Protein AF-C6TGL8-F1 (afdb_monomer)

Nearest PDB structures (foldseek):
  6xyw-assembly1_Bn  TM=9.637E-01  e=1.518E-07  Arabidopsis thaliana
  3jcn-assembly1_p  TM=9.278E-01  e=9.130E-05  Escherichia coli
  5mmm-assembly1_o  TM=9.441E-01  e=2.377E-04  Spinacia oleracea
  6vyp-assembly2_k  TM=5.831E-01  e=5.492E+00  Homo sapiens

Sequence (85 aa):
MSDSDCGSARVQIAQLTTKIKHLSAVLHKKDVHSRKGLLAMVQRRKRLLKYLRGTDWDSYCFVISKLGLRDNPDHIYRARSGTAT

Secondary structure (DSSP, 8-state):
--TT-TT-HHHHHHHHHHHHHHHHHH--TT-HHHHHHHHHHHHHHHHHHHHHHHH-HHHHHHHHHHHTPPP---GGGTTS-----

Organism: Glycine max (NCBI:txid3847)

Structure (mmCIF, N/CA/C/O backbone):
data_AF-C6TGL8-F1
#
_entry.id   AF-C6TGL8-F1
#
loop_
_atom_site.group_PDB
_atom_site.id
_atom_site.type_symbol
_atom_site.label_atom_id
_atom_site.label_alt_id
_atom_site.label_comp_id
_atom_site.label_asym_id
_atom_site.label_entity_id
_atom_site.label_seq_id
_atom_site.pdbx_PDB_ins_code
_atom_site.Cartn_x
_atom_site.Cartn_y
_atom_site.Cartn_z
_atom_site.occupancy
_atom_site.B_iso_or_equiv
_atom_site.auth_seq_id
_atom_site.auth_comp_id
_atom_site.auth_asym_id
_atom_site.auth_atom_id
_atom_site.pdbx_PDB_model_num
ATOM 1 N N . MET A 1 1 ? -22.598 3.443 6.694 1.00 44.47 1 MET A N 1
ATOM 2 C CA . MET A 1 1 ? -21.706 3.318 5.522 1.00 44.47 1 MET A CA 1
ATOM 3 C C . MET A 1 1 ? -22.235 4.307 4.507 1.00 44.47 1 MET A C 1
ATOM 5 O O . MET A 1 1 ? -23.361 4.125 4.075 1.00 44.47 1 MET A O 1
ATOM 9 N N . SER A 1 2 ? -21.512 5.392 4.247 1.00 49.62 2 SER A N 1
ATOM 10 C CA . SER A 1 2 ? -21.917 6.393 3.256 1.00 49.62 2 SER A CA 1
ATOM 11 C C . SER A 1 2 ? -21.231 6.044 1.935 1.00 49.62 2 SER A C 1
ATOM 13 O O . SER A 1 2 ? -20.015 5.875 1.921 1.00 49.62 2 SER A O 1
ATOM 15 N N . ASP A 1 3 ? -21.986 5.921 0.844 1.00 55.09 3 ASP A N 1
ATOM 16 C CA . ASP A 1 3 ? -21.506 5.488 -0.484 1.00 55.09 3 ASP A CA 1
ATOM 17 C C . ASP A 1 3 ? -20.376 6.355 -1.084 1.00 55.09 3 ASP A C 1
ATOM 19 O O . ASP A 1 3 ? -19.675 5.927 -1.996 1.00 55.09 3 ASP A O 1
ATOM 23 N N . SER A 1 4 ? -20.134 7.548 -0.532 1.00 56.06 4 SER A N 1
ATOM 24 C CA . SER A 1 4 ? -19.140 8.516 -1.023 1.00 56.06 4 SER A CA 1
ATOM 25 C C . SER A 1 4 ? -17.828 8.544 -0.232 1.00 56.06 4 SER A C 1
ATOM 27 O O . SER A 1 4 ? -17.076 9.517 -0.317 1.00 56.06 4 SER A O 1
ATOM 29 N N . ASP A 1 5 ? -17.534 7.518 0.568 1.00 59.62 5 ASP A N 1
ATOM 30 C CA . ASP A 1 5 ? -16.382 7.516 1.477 1.00 59.62 5 ASP A CA 1
ATOM 31 C C . ASP A 1 5 ? -15.047 7.205 0.753 1.00 59.62 5 ASP A C 1
ATOM 33 O O . ASP A 1 5 ? -14.316 6.265 1.071 1.00 59.62 5 ASP A O 1
ATOM 37 N N . CYS A 1 6 ? -14.716 8.020 -0.254 1.00 56.31 6 CY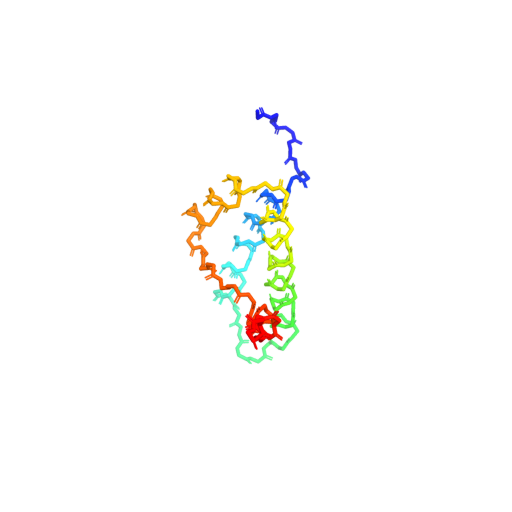S A N 1
ATOM 38 C CA . CYS A 1 6 ? -13.505 7.937 -1.079 1.00 56.31 6 CYS A CA 1
ATOM 39 C C . CYS A 1 6 ? -12.215 8.291 -0.314 1.00 56.31 6 CYS A C 1
ATOM 41 O O . CYS A 1 6 ? -11.114 8.078 -0.825 1.00 56.31 6 CYS A O 1
ATOM 43 N N . GLY A 1 7 ? -12.339 8.851 0.895 1.00 64.06 7 GLY A N 1
ATOM 44 C CA . GLY A 1 7 ? -11.221 9.347 1.700 1.00 64.06 7 GLY A CA 1
ATOM 45 C C . GLY A 1 7 ? -10.823 8.456 2.874 1.00 64.06 7 GLY A C 1
ATOM 46 O O . GLY A 1 7 ? -9.721 8.623 3.402 1.00 64.06 7 GLY A O 1
ATOM 47 N N . SER A 1 8 ? -11.668 7.506 3.289 1.00 81.94 8 SER A N 1
ATOM 48 C CA . SER A 1 8 ? -11.422 6.741 4.514 1.00 81.94 8 SER A CA 1
ATOM 49 C C . SER A 1 8 ? -10.132 5.912 4.449 1.00 81.94 8 SER A C 1
ATOM 51 O O . SER A 1 8 ? -9.757 5.347 3.414 1.00 81.94 8 SER A O 1
ATOM 53 N N . ALA A 1 9 ? -9.441 5.799 5.588 1.00 84.56 9 ALA A N 1
ATOM 54 C CA . ALA A 1 9 ? -8.180 5.060 5.681 1.00 84.56 9 ALA A CA 1
ATOM 55 C C . ALA A 1 9 ? -8.323 3.599 5.208 1.00 84.56 9 ALA A C 1
ATOM 57 O O . ALA A 1 9 ? -7.413 3.061 4.578 1.00 84.56 9 ALA A O 1
ATOM 58 N N . ARG A 1 10 ? -9.491 2.978 5.432 1.00 85.62 10 ARG A N 1
ATOM 59 C CA . ARG A 1 10 ? -9.817 1.619 4.970 1.00 85.62 10 ARG A CA 1
ATOM 60 C C . ARG A 1 10 ? -9.811 1.504 3.446 1.00 85.62 10 ARG A C 1
ATOM 62 O O . ARG A 1 10 ? -9.168 0.604 2.904 1.00 85.62 10 ARG A O 1
ATOM 69 N N . VAL A 1 11 ? -10.486 2.428 2.758 1.00 88.62 11 VAL A N 1
ATOM 70 C CA . VAL A 1 11 ? -10.576 2.440 1.290 1.00 88.62 11 VAL A CA 1
ATOM 71 C C . VAL A 1 11 ? -9.198 2.673 0.675 1.00 88.62 11 VAL A C 1
ATOM 73 O O . VAL A 1 11 ? -8.794 1.934 -0.225 1.00 88.62 11 VAL A O 1
ATOM 76 N N . GLN A 1 12 ? -8.418 3.610 1.223 1.00 90.56 12 GLN A N 1
ATOM 77 C CA . GLN A 1 12 ? -7.043 3.846 0.772 1.00 90.56 12 GLN A CA 1
ATOM 78 C C . GLN A 1 12 ? -6.156 2.597 0.925 1.00 90.56 12 GLN A C 1
ATOM 80 O O . GLN A 1 12 ? -5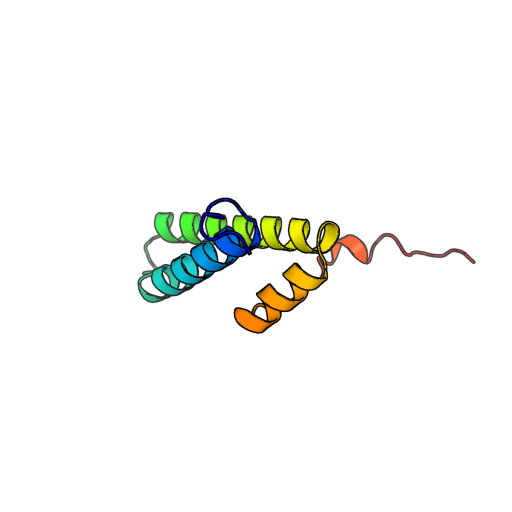.372 2.279 0.028 1.00 90.56 12 GLN A O 1
ATOM 85 N N . ILE A 1 13 ? -6.281 1.854 2.033 1.00 91.44 13 ILE A N 1
ATOM 86 C CA . ILE A 1 13 ? -5.536 0.602 2.248 1.00 91.44 13 ILE A CA 1
ATOM 87 C C . ILE A 1 13 ? -5.942 -0.470 1.231 1.00 91.44 13 ILE A C 1
ATOM 89 O O . ILE A 1 13 ? -5.064 -1.161 0.699 1.00 91.44 13 ILE A O 1
ATOM 93 N N . ALA A 1 14 ? -7.236 -0.605 0.937 1.00 90.81 14 ALA A N 1
ATOM 94 C CA . ALA A 1 14 ? -7.730 -1.550 -0.060 1.00 90.81 14 ALA A CA 1
ATOM 95 C C . ALA A 1 14 ? -7.179 -1.223 -1.459 1.00 90.81 14 ALA A C 1
ATOM 97 O O . ALA A 1 14 ? -6.563 -2.080 -2.095 1.00 90.81 14 ALA A O 1
ATOM 98 N N . GLN A 1 15 ? -7.284 0.037 -1.890 1.00 92.12 15 GLN A N 1
ATOM 99 C CA . GLN A 1 15 ? -6.757 0.502 -3.178 1.00 92.12 15 GLN A CA 1
ATOM 100 C C . GLN A 1 15 ? -5.240 0.303 -3.296 1.00 92.12 15 GLN A C 1
ATOM 102 O O . GLN A 1 15 ?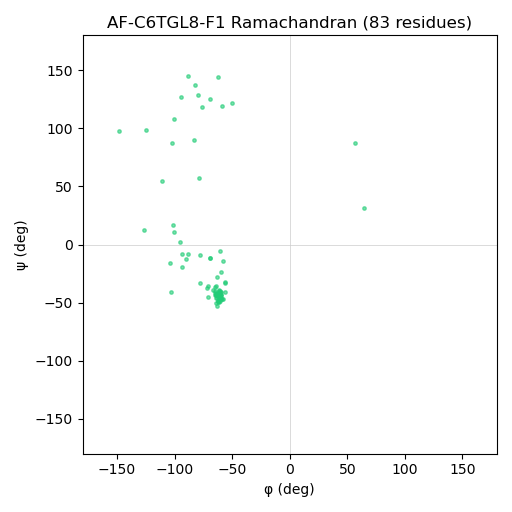 -4.756 -0.203 -4.310 1.00 92.12 15 GLN A O 1
ATOM 107 N N . LEU A 1 16 ? -4.476 0.669 -2.258 1.00 93.06 16 LEU A N 1
ATOM 108 C CA . LEU A 1 16 ? -3.029 0.442 -2.221 1.00 93.06 16 LEU A CA 1
ATOM 109 C C . LEU A 1 16 ? -2.700 -1.045 -2.321 1.00 93.06 16 LEU A C 1
ATOM 111 O O . LEU A 1 16 ? -1.770 -1.417 -3.026 1.00 93.06 16 LEU A O 1
ATOM 115 N N . THR A 1 17 ? -3.464 -1.903 -1.647 1.00 93.38 17 THR A N 1
ATOM 116 C CA . THR A 1 17 ? -3.237 -3.351 -1.678 1.00 93.38 17 THR A CA 1
ATOM 117 C C . THR A 1 17 ? -3.453 -3.926 -3.073 1.00 93.38 17 THR A C 1
ATOM 119 O O . THR A 1 17 ? -2.612 -4.698 -3.534 1.00 93.38 17 THR A O 1
ATOM 122 N N . THR A 1 18 ? -4.506 -3.509 -3.777 1.00 92.50 18 THR A N 1
ATOM 123 C CA . THR A 1 18 ? -4.742 -3.916 -5.170 1.00 92.50 18 THR A CA 1
ATOM 124 C C . THR A 1 18 ? -3.622 -3.430 -6.092 1.00 92.50 18 THR A C 1
ATOM 126 O O . THR A 1 18 ? -3.074 -4.223 -6.857 1.00 92.50 18 THR A O 1
ATOM 129 N N . LYS A 1 19 ? -3.201 -2.162 -5.967 1.00 92.56 19 LYS A N 1
ATOM 130 C CA . LYS A 1 19 ? -2.090 -1.598 -6.756 1.00 92.56 19 LYS A CA 1
ATOM 131 C C . LYS A 1 19 ? -0.765 -2.319 -6.502 1.00 92.56 19 LYS A C 1
ATOM 133 O O . LYS A 1 19 ? -0.062 -2.636 -7.453 1.00 92.56 19 LYS A O 1
ATOM 138 N N . ILE A 1 20 ? -0.440 -2.614 -5.240 1.00 93.38 20 ILE A N 1
ATOM 139 C CA . ILE A 1 20 ? 0.771 -3.356 -4.854 1.00 93.38 20 ILE A CA 1
ATOM 140 C C . ILE A 1 20 ? 0.755 -4.761 -5.460 1.00 93.38 20 ILE A C 1
ATOM 142 O O . ILE A 1 20 ? 1.762 -5.176 -6.023 1.00 93.38 20 ILE A O 1
ATOM 146 N N . LYS A 1 21 ? -0.373 -5.483 -5.377 1.00 93.00 21 LYS A N 1
ATOM 147 C CA . LYS A 1 21 ? -0.505 -6.824 -5.972 1.00 93.00 21 LYS A CA 1
ATOM 148 C C . LYS A 1 21 ? -0.297 -6.788 -7.487 1.00 93.00 21 LYS A C 1
ATOM 150 O O . LYS A 1 21 ? 0.465 -7.594 -8.007 1.00 93.00 21 LYS A O 1
ATOM 155 N N . HIS A 1 22 ? -0.922 -5.830 -8.169 1.00 92.38 22 HIS A N 1
ATOM 156 C CA . HIS A 1 22 ? -0.782 -5.672 -9.614 1.00 92.38 22 HIS A CA 1
ATOM 157 C C .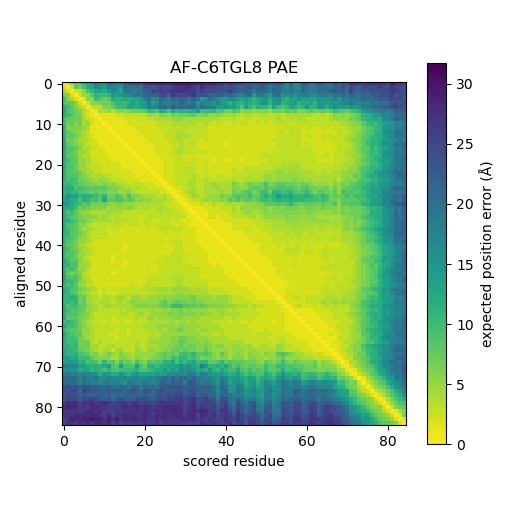 HIS A 1 22 ? 0.657 -5.317 -10.018 1.00 92.38 22 HIS A C 1
ATOM 159 O O . HIS A 1 22 ? 1.256 -6.007 -10.838 1.00 92.38 22 HIS A O 1
ATOM 165 N N . LEU A 1 23 ? 1.253 -4.303 -9.382 1.00 90.12 23 LEU A N 1
ATOM 166 C CA . LEU A 1 23 ? 2.625 -3.882 -9.674 1.00 90.12 23 LEU A CA 1
ATOM 167 C C . LEU A 1 23 ? 3.653 -4.958 -9.348 1.00 90.12 23 LEU A C 1
ATOM 169 O O . LEU A 1 23 ? 4.623 -5.101 -10.078 1.00 90.12 23 LEU A O 1
ATOM 173 N N . SER A 1 24 ? 3.439 -5.738 -8.288 1.00 89.88 24 SER A N 1
ATOM 174 C CA . SER A 1 24 ? 4.331 -6.843 -7.943 1.00 89.88 24 SER A CA 1
ATOM 175 C C . SER A 1 24 ? 4.365 -7.938 -9.013 1.00 89.88 24 SER A C 1
ATOM 177 O O . SER A 1 24 ? 5.380 -8.620 -9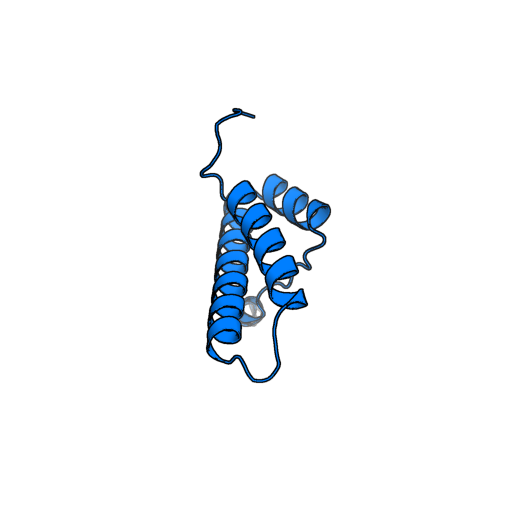.107 1.00 89.88 24 SER A O 1
ATOM 179 N N . ALA A 1 25 ? 3.293 -8.123 -9.791 1.00 90.50 25 ALA A N 1
ATOM 180 C CA . ALA A 1 25 ? 3.228 -9.141 -10.841 1.00 90.50 25 ALA A CA 1
ATOM 181 C C . ALA A 1 25 ? 3.975 -8.723 -12.119 1.00 90.50 25 ALA A C 1
ATOM 183 O O . ALA A 1 25 ? 4.568 -9.563 -12.787 1.00 90.50 25 ALA A O 1
ATOM 184 N N . VAL A 1 26 ? 3.977 -7.425 -12.437 1.00 90.12 26 VAL A N 1
ATOM 185 C CA . VAL A 1 26 ? 4.622 -6.868 -13.644 1.00 90.12 26 VAL A CA 1
ATOM 186 C C . VAL A 1 26 ? 6.037 -6.336 -13.383 1.00 90.12 26 VAL A C 1
ATOM 188 O O . VAL A 1 26 ? 6.675 -5.772 -14.269 1.00 90.12 26 VAL A O 1
ATOM 191 N N . LEU A 1 27 ? 6.546 -6.473 -12.155 1.00 90.62 27 LEU A N 1
ATOM 192 C CA . LEU A 1 27 ? 7.821 -5.886 -11.762 1.00 90.62 27 LEU A CA 1
ATOM 193 C C . LEU A 1 27 ? 9.012 -6.685 -12.311 1.00 90.62 27 LEU A C 1
ATOM 195 O O . LEU A 1 27 ? 9.270 -7.817 -11.905 1.00 90.62 27 LEU A O 1
ATOM 199 N N . HIS A 1 28 ? 9.825 -6.045 -13.149 1.00 89.31 28 HIS A N 1
ATOM 200 C CA . HIS A 1 28 ? 11.057 -6.636 -13.672 1.00 89.31 28 HIS A CA 1
ATOM 201 C C . HIS A 1 28 ? 12.274 -6.385 -12.766 1.00 89.31 28 HIS A C 1
ATOM 203 O O . HIS A 1 28 ? 12.462 -5.302 -12.207 1.00 89.31 28 HIS A O 1
ATOM 209 N N . LYS A 1 29 ? 13.197 -7.359 -12.688 1.00 85.44 29 LYS A N 1
ATOM 210 C CA . LYS A 1 29 ? 14.398 -7.310 -11.820 1.00 85.44 29 LYS A CA 1
ATOM 211 C C . LYS A 1 29 ? 15.338 -6.127 -12.100 1.00 85.44 29 LYS A C 1
ATOM 213 O O . LYS A 1 29 ? 16.051 -5.688 -11.203 1.00 85.44 29 LYS A O 1
ATOM 218 N N . LYS A 1 30 ? 15.323 -5.546 -13.302 1.00 89.31 30 LYS A N 1
ATOM 219 C CA . LYS A 1 30 ? 16.140 -4.362 -13.635 1.00 89.31 30 LYS A CA 1
ATOM 220 C C . LYS A 1 30 ? 15.443 -3.022 -13.367 1.00 89.31 30 LYS A C 1
ATOM 222 O O . LYS A 1 30 ? 16.122 -2.007 -13.293 1.00 89.31 30 LYS A O 1
ATOM 227 N N . ASP A 1 31 ? 14.134 -3.015 -13.113 1.00 91.69 31 ASP A N 1
ATOM 228 C CA . ASP A 1 31 ? 13.386 -1.776 -12.880 1.00 91.69 31 ASP A CA 1
ATOM 229 C C . ASP A 1 31 ? 13.489 -1.286 -11.422 1.00 91.69 31 ASP A C 1
ATOM 231 O O . ASP A 1 31 ? 12.712 -1.656 -10.536 1.00 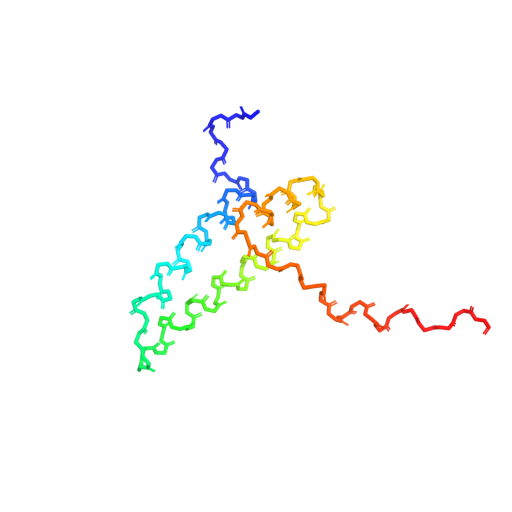91.69 31 ASP A O 1
ATOM 235 N N . VAL A 1 32 ? 14.512 -0.467 -11.163 1.00 90.94 32 VAL A N 1
ATOM 236 C CA . VAL A 1 32 ? 14.792 0.111 -9.839 1.00 90.94 32 VAL A CA 1
ATOM 237 C C . VAL A 1 32 ? 13.764 1.182 -9.456 1.00 90.94 32 VAL A C 1
ATOM 239 O O . VAL A 1 32 ? 13.388 1.278 -8.285 1.00 90.94 32 VAL A O 1
ATOM 242 N N . HIS A 1 33 ? 13.279 1.968 -10.418 1.00 90.12 33 HIS A N 1
ATOM 243 C CA . HIS A 1 33 ? 12.369 3.083 -10.153 1.00 90.12 33 HIS A CA 1
ATOM 244 C C . HIS A 1 33 ? 10.986 2.574 -9.741 1.00 90.12 33 HIS A C 1
ATOM 246 O O . HIS A 1 33 ? 10.455 3.004 -8.711 1.00 90.12 33 HIS A O 1
ATOM 252 N N . SER A 1 34 ? 10.454 1.574 -10.450 1.00 89.75 34 SER A N 1
ATOM 253 C CA . SER A 1 34 ? 9.189 0.933 -10.079 1.00 89.75 34 SER A CA 1
ATOM 254 C C . SER A 1 34 ? 9.291 0.196 -8.746 1.00 89.75 34 SER A C 1
ATOM 256 O O . SER A 1 34 ? 8.367 0.269 -7.936 1.00 89.75 34 SER A O 1
ATOM 258 N N . ARG A 1 35 ? 10.438 -0.435 -8.442 1.00 92.12 35 ARG A N 1
ATOM 259 C CA . ARG A 1 35 ? 10.699 -1.012 -7.108 1.00 92.12 35 ARG A CA 1
ATOM 260 C C . ARG A 1 35 ? 10.629 0.030 -6.001 1.00 92.12 35 ARG A C 1
ATOM 262 O O . ARG A 1 35 ? 9.985 -0.209 -4.983 1.00 92.12 35 ARG A O 1
ATOM 269 N N . LYS A 1 36 ? 11.265 1.189 -6.190 1.00 93.38 36 LYS A N 1
ATOM 270 C CA . LYS A 1 36 ? 11.227 2.287 -5.214 1.00 93.38 36 LYS A CA 1
ATOM 271 C C . LYS A 1 36 ? 9.795 2.782 -4.995 1.00 93.38 36 LYS A C 1
ATOM 273 O O . LYS A 1 36 ? 9.384 2.960 -3.848 1.00 93.38 36 LYS A O 1
ATOM 278 N N . GLY A 1 37 ? 9.022 2.938 -6.071 1.00 93.88 37 GLY A N 1
ATOM 279 C CA . GLY A 1 37 ? 7.599 3.278 -5.999 1.00 93.88 37 GLY A CA 1
ATOM 280 C C . GLY A 1 37 ? 6.785 2.232 -5.231 1.00 93.88 37 GLY A C 1
ATOM 281 O O . GLY A 1 37 ? 6.027 2.578 -4.323 1.00 93.88 37 GLY A O 1
ATOM 282 N N . LEU A 1 38 ? 6.992 0.947 -5.533 1.00 93.69 38 LEU A N 1
ATOM 283 C CA . LEU A 1 38 ? 6.345 -0.174 -4.847 1.00 93.69 38 LEU A CA 1
ATOM 284 C C . LEU A 1 38 ? 6.637 -0.166 -3.341 1.00 93.69 38 LEU A C 1
ATOM 286 O O . LEU A 1 38 ? 5.712 -0.261 -2.534 1.00 93.69 38 LEU A O 1
ATOM 290 N N . LEU A 1 39 ? 7.902 0.015 -2.954 1.00 93.00 39 LEU A N 1
ATOM 291 C CA . LEU A 1 39 ? 8.305 0.115 -1.550 1.00 93.00 39 LEU A CA 1
ATOM 292 C C . LEU A 1 39 ? 7.644 1.310 -0.852 1.00 93.00 39 LEU A C 1
ATOM 294 O O . LEU A 1 39 ? 7.134 1.166 0.261 1.00 93.00 39 LEU A O 1
ATOM 298 N N . ALA A 1 40 ? 7.571 2.469 -1.513 1.00 94.00 40 ALA A N 1
ATOM 299 C CA . ALA A 1 40 ? 6.882 3.640 -0.975 1.00 94.00 40 ALA A CA 1
ATOM 300 C C . ALA A 1 40 ? 5.380 3.379 -0.747 1.00 94.00 40 ALA A C 1
ATOM 302 O O . ALA A 1 40 ? 4.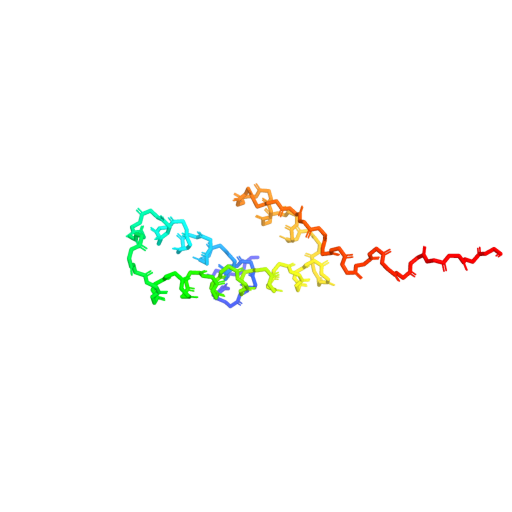833 3.771 0.288 1.00 94.00 40 ALA A O 1
ATOM 303 N N . MET A 1 41 ? 4.715 2.661 -1.660 1.00 94.38 41 MET A N 1
ATOM 304 C CA . MET A 1 41 ? 3.314 2.250 -1.496 1.00 94.38 41 MET A CA 1
ATOM 305 C C . MET A 1 41 ? 3.121 1.290 -0.319 1.00 94.38 41 MET A C 1
ATOM 307 O O . MET A 1 41 ? 2.197 1.476 0.478 1.00 94.38 41 MET A O 1
ATOM 311 N N . VAL A 1 42 ? 4.007 0.302 -0.162 1.00 92.81 42 VAL A N 1
ATOM 312 C CA . VAL A 1 42 ? 3.985 -0.624 0.983 1.00 92.81 42 VAL A CA 1
ATOM 313 C C . VAL A 1 42 ? 4.165 0.141 2.298 1.00 92.81 42 VAL A C 1
ATOM 315 O O . VAL A 1 42 ? 3.400 -0.073 3.242 1.00 92.81 42 VAL A O 1
ATOM 318 N N . GLN A 1 43 ? 5.109 1.086 2.351 1.00 92.25 43 GLN A N 1
ATOM 319 C CA . GLN A 1 43 ? 5.348 1.917 3.532 1.00 92.25 43 GLN A CA 1
ATOM 320 C C . GLN A 1 43 ? 4.133 2.795 3.868 1.00 92.25 43 GLN A C 1
ATOM 322 O O . GLN A 1 43 ? 3.751 2.903 5.036 1.00 92.25 43 GLN A O 1
ATOM 327 N N . ARG A 1 44 ? 3.489 3.397 2.858 1.00 93.06 44 ARG A N 1
ATOM 328 C CA . ARG A 1 44 ? 2.267 4.196 3.038 1.00 93.06 44 ARG A CA 1
ATOM 329 C C . ARG A 1 44 ? 1.123 3.351 3.596 1.00 93.06 44 ARG A C 1
ATOM 331 O O . ARG A 1 44 ? 0.479 3.772 4.554 1.00 93.06 44 ARG A O 1
ATOM 338 N N . ARG A 1 45 ? 0.922 2.137 3.071 1.00 93.62 45 ARG A N 1
ATOM 339 C CA . ARG A 1 45 ? -0.072 1.187 3.595 1.00 93.62 45 ARG A CA 1
ATOM 340 C C . ARG A 1 45 ? 0.202 0.828 5.058 1.00 93.62 45 ARG A C 1
ATOM 342 O O . ARG A 1 45 ? -0.726 0.823 5.859 1.00 93.62 45 ARG A O 1
ATOM 349 N N . LYS A 1 46 ? 1.467 0.582 5.422 1.00 90.62 46 LYS A N 1
ATOM 350 C CA . LYS A 1 46 ? 1.868 0.296 6.811 1.00 90.62 46 LYS A CA 1
ATOM 351 C C . LYS A 1 46 ? 1.522 1.454 7.756 1.00 90.62 46 LYS A C 1
ATOM 353 O O . LYS A 1 46 ? 0.989 1.220 8.836 1.00 90.62 46 LYS A O 1
ATOM 358 N N . ARG A 1 47 ? 1.773 2.702 7.343 1.00 90.88 47 ARG A N 1
ATOM 359 C CA . ARG A 1 47 ? 1.419 3.899 8.131 1.00 90.88 47 ARG A CA 1
ATOM 360 C C . ARG A 1 47 ? -0.092 4.028 8.344 1.00 90.88 47 ARG A C 1
ATOM 362 O O . ARG A 1 47 ? -0.512 4.300 9.462 1.00 90.88 47 ARG A O 1
ATOM 369 N N . LEU A 1 48 ? -0.895 3.785 7.306 1.00 90.81 48 LEU A N 1
ATOM 370 C CA . LEU A 1 48 ? -2.360 3.821 7.406 1.00 90.81 48 LEU A CA 1
ATOM 371 C C . LEU A 1 48 ? -2.911 2.721 8.324 1.00 90.81 48 LEU A C 1
ATOM 373 O O . LEU A 1 48 ? -3.804 2.987 9.120 1.00 90.81 48 LEU A O 1
ATOM 377 N N . LEU A 1 49 ? -2.352 1.509 8.262 1.00 89.94 49 LEU A N 1
ATOM 378 C CA . LEU A 1 49 ? -2.714 0.429 9.186 1.00 89.94 49 LEU A CA 1
ATOM 379 C C . LEU A 1 49 ? -2.365 0.776 10.634 1.00 89.94 49 LEU A C 1
ATOM 381 O O . LEU A 1 49 ? -3.176 0.541 11.521 1.00 89.94 49 LEU A O 1
ATOM 385 N N . LYS A 1 50 ? -1.193 1.380 10.875 1.00 89.44 50 LYS A N 1
ATOM 386 C CA . LYS A 1 50 ? -0.806 1.856 12.211 1.00 89.44 50 LYS A CA 1
ATOM 387 C C . LYS A 1 50 ? -1.765 2.927 12.736 1.00 89.44 50 LYS A C 1
ATOM 389 O O . LYS A 1 50 ? -2.082 2.912 13.918 1.00 89.44 50 LYS A O 1
ATOM 394 N N . TYR A 1 51 ? -2.214 3.832 11.867 1.00 89.19 51 TYR A N 1
ATOM 395 C CA . TYR A 1 51 ? -3.213 4.838 12.216 1.00 89.19 51 TYR A CA 1
ATOM 396 C C . TYR A 1 51 ? -4.549 4.189 12.598 1.00 89.19 51 TYR A C 1
ATOM 398 O O . TYR A 1 51 ? -5.013 4.418 13.708 1.00 89.19 51 TYR A O 1
ATOM 406 N N . LEU A 1 52 ? -5.097 3.309 11.746 1.00 88.00 52 LEU A N 1
ATOM 407 C CA . LEU A 1 52 ? -6.342 2.585 12.042 1.00 88.00 52 LEU A CA 1
ATOM 408 C C . LEU A 1 52 ? -6.254 1.792 13.344 1.00 88.00 52 LEU A C 1
ATOM 410 O O . LEU A 1 52 ? -7.178 1.835 14.139 1.00 88.00 52 LEU A O 1
ATOM 414 N N . ARG A 1 53 ? -5.123 1.133 13.607 1.00 87.12 53 ARG A N 1
ATOM 415 C CA . ARG A 1 53 ? -4.912 0.379 14.848 1.00 87.12 53 ARG A CA 1
ATOM 416 C C . ARG A 1 53 ? -5.098 1.233 16.111 1.00 87.12 53 ARG A C 1
ATOM 418 O O . ARG A 1 53 ? -5.493 0.695 17.137 1.00 87.12 53 ARG A O 1
ATOM 425 N N . GLY A 1 54 ? -4.766 2.525 16.050 1.00 86.25 54 GLY A N 1
ATOM 426 C CA . GLY A 1 54 ? -4.897 3.455 17.175 1.00 86.25 54 GLY A CA 1
ATOM 427 C C . GLY A 1 54 ? -6.210 4.237 17.211 1.00 86.25 54 GLY A C 1
ATOM 428 O O . GLY A 1 54 ? -6.550 4.762 18.264 1.00 86.25 54 GLY A O 1
ATOM 429 N N . THR A 1 55 ? -6.928 4.343 16.090 1.00 87.94 55 THR A N 1
ATOM 430 C CA . THR A 1 55 ? -8.180 5.111 16.008 1.00 87.94 55 THR A CA 1
ATOM 431 C C . THR A 1 55 ? -9.432 4.244 16.011 1.00 87.94 55 THR A C 1
ATOM 433 O O . THR A 1 55 ? -10.404 4.605 16.662 1.00 87.94 55 THR A O 1
ATOM 436 N N . ASP A 1 56 ? -9.420 3.120 15.296 1.00 86.69 56 ASP A N 1
ATOM 437 C CA . ASP A 1 56 ? -10.562 2.219 15.133 1.00 86.69 56 ASP A CA 1
ATOM 438 C C . ASP A 1 56 ? -10.072 0.770 14.969 1.00 86.69 56 ASP A C 1
ATOM 440 O O . ASP A 1 56 ? -9.666 0.316 13.887 1.00 86.69 56 ASP A O 1
ATOM 444 N N . TRP A 1 57 ? -10.105 0.047 16.088 1.00 87.56 57 TRP A N 1
ATOM 445 C CA . TRP A 1 57 ? -9.639 -1.332 16.179 1.00 87.56 57 TRP A CA 1
ATOM 446 C C . TRP A 1 57 ? -10.502 -2.308 15.368 1.00 87.56 57 TRP A C 1
ATOM 448 O O . TRP A 1 57 ? -9.962 -3.196 14.702 1.00 87.56 57 TRP A O 1
ATOM 458 N N . ASP A 1 58 ? -11.823 -2.129 15.362 1.00 88.25 58 ASP A N 1
ATOM 459 C CA . ASP A 1 58 ? -12.754 -2.994 14.633 1.00 88.25 58 ASP A CA 1
ATOM 460 C C . ASP A 1 58 ? -12.517 -2.896 13.125 1.00 88.25 58 ASP A C 1
ATOM 462 O O . ASP A 1 58 ? -12.360 -3.904 12.425 1.00 88.25 58 ASP A O 1
ATOM 466 N N . SER A 1 59 ? -12.376 -1.668 12.621 1.00 86.88 59 SER A N 1
ATOM 467 C CA . SER A 1 59 ? -12.007 -1.413 11.229 1.00 86.88 59 SER A CA 1
ATOM 468 C C . SER A 1 59 ? -10.645 -2.002 10.869 1.00 86.88 59 SER A C 1
ATOM 470 O O . SER A 1 59 ? -10.471 -2.533 9.769 1.00 86.88 59 SER A O 1
ATOM 472 N N . TYR A 1 60 ? -9.668 -1.916 11.770 1.00 88.69 60 TYR A N 1
ATOM 473 C CA . TYR A 1 60 ? -8.349 -2.507 11.575 1.00 88.69 60 TYR A CA 1
ATOM 474 C C . TYR A 1 60 ? -8.420 -4.038 11.449 1.00 88.69 60 TYR A C 1
ATOM 476 O O . TYR A 1 60 ? -7.888 -4.598 10.482 1.00 88.69 60 TYR A O 1
ATOM 484 N N . CYS A 1 61 ? -9.134 -4.705 12.361 1.00 88.50 61 CYS A N 1
ATOM 485 C CA . CYS A 1 61 ? -9.334 -6.155 12.339 1.00 88.50 61 CYS A CA 1
ATOM 486 C C . CYS A 1 61 ? -10.063 -6.607 11.063 1.00 88.50 61 CYS A C 1
ATOM 488 O O . CYS A 1 61 ? -9.644 -7.563 10.399 1.00 88.50 61 CYS A O 1
ATOM 490 N N . PHE A 1 62 ? -11.099 -5.864 10.659 1.00 89.50 62 PHE A N 1
ATOM 491 C CA . PHE A 1 62 ? -11.839 -6.117 9.426 1.00 89.50 62 PHE A CA 1
ATOM 492 C C . PHE A 1 62 ? -10.942 -6.020 8.185 1.00 89.50 62 PHE A C 1
ATOM 494 O O . PHE A 1 62 ? -10.936 -6.921 7.344 1.00 89.50 62 PHE A O 1
ATOM 501 N N . VAL A 1 63 ? -10.144 -4.953 8.070 1.00 89.12 63 VAL A N 1
ATOM 502 C CA . VAL A 1 63 ? -9.246 -4.731 6.925 1.00 89.12 63 VAL A CA 1
ATOM 503 C C . VAL A 1 63 ? -8.172 -5.815 6.836 1.00 89.12 63 VAL A C 1
ATOM 505 O O . VAL A 1 63 ? -7.898 -6.315 5.743 1.00 89.12 63 VAL A O 1
ATOM 508 N N . ILE A 1 64 ? -7.582 -6.202 7.968 1.00 89.38 64 ILE A N 1
ATOM 509 C CA . ILE A 1 64 ? -6.583 -7.274 8.040 1.00 89.38 64 ILE A CA 1
ATOM 510 C C . ILE A 1 64 ? -7.164 -8.605 7.579 1.00 89.38 64 ILE A C 1
ATOM 512 O O . ILE A 1 64 ? -6.589 -9.246 6.695 1.00 89.38 64 ILE A O 1
ATOM 516 N N . SER A 1 65 ? -8.329 -8.966 8.116 1.00 88.44 65 SER A N 1
ATOM 517 C CA . SER A 1 65 ? -9.012 -10.217 7.791 1.00 88.44 65 SER A CA 1
ATOM 518 C C . SER A 1 65 ? -9.422 -10.259 6.320 1.00 88.44 65 SER A C 1
ATOM 520 O O . SER A 1 65 ? -9.206 -11.256 5.637 1.00 88.44 65 SER A O 1
ATOM 522 N N . LYS A 1 66 ? -9.950 -9.149 5.787 1.00 89.06 66 LYS A N 1
ATOM 523 C CA . LYS A 1 66 ? -10.438 -9.081 4.404 1.00 89.06 66 LYS A CA 1
ATOM 524 C C . LYS A 1 66 ? -9.314 -9.086 3.368 1.00 89.06 66 LYS A C 1
ATOM 526 O O . LYS A 1 66 ? -9.474 -9.665 2.297 1.00 89.06 66 LYS A O 1
ATOM 531 N N . LEU A 1 67 ? -8.194 -8.421 3.654 1.00 87.75 67 LEU A N 1
ATOM 532 C CA . LEU A 1 67 ? -7.074 -8.294 2.715 1.00 87.75 67 LEU A CA 1
ATOM 533 C C . LEU A 1 67 ? -5.996 -9.374 2.897 1.00 87.75 67 LEU A C 1
ATOM 535 O O . LEU A 1 67 ? -5.085 -9.448 2.067 1.00 87.75 67 LEU A O 1
ATOM 539 N N . GLY A 1 68 ? -6.086 -10.191 3.953 1.00 85.56 68 GLY A N 1
ATOM 540 C CA . GLY A 1 68 ? -5.096 -11.217 4.288 1.00 85.56 68 GLY A CA 1
ATOM 541 C C . GLY A 1 68 ? -3.731 -10.627 4.653 1.00 85.56 68 GLY A C 1
ATOM 542 O O . GLY A 1 68 ? -2.693 -11.208 4.338 1.00 85.56 68 GLY A O 1
ATOM 543 N N . LEU A 1 69 ? -3.712 -9.426 5.239 1.00 84.94 69 LEU A N 1
ATOM 544 C CA . LEU A 1 69 ? -2.471 -8.764 5.646 1.00 84.94 69 LEU A CA 1
ATOM 545 C C . LEU A 1 69 ? -2.031 -9.311 7.003 1.00 84.94 69 LEU A C 1
ATOM 547 O O . LEU A 1 69 ? -2.850 -9.471 7.894 1.00 84.94 69 LEU A O 1
ATOM 551 N N . ARG A 1 70 ? -0.739 -9.587 7.184 1.00 79.56 70 ARG A N 1
ATOM 552 C CA . ARG A 1 70 ? -0.219 -10.000 8.494 1.00 79.56 70 ARG A CA 1
ATOM 553 C C . ARG A 1 70 ? -0.038 -8.777 9.387 1.00 79.56 70 ARG A C 1
ATOM 555 O O . ARG A 1 70 ? 0.619 -7.822 8.967 1.00 79.56 70 ARG A O 1
ATOM 562 N N . ASP A 1 71 ? -0.586 -8.827 10.601 1.00 75.50 71 ASP A N 1
ATOM 563 C CA . ASP A 1 71 ? -0.166 -7.900 11.647 1.00 75.50 71 ASP A CA 1
ATOM 564 C C . ASP A 1 71 ? 1.263 -8.258 12.050 1.00 75.50 71 ASP A C 1
ATOM 566 O O . ASP A 1 71 ? 1.569 -9.408 12.363 1.00 75.50 71 ASP A O 1
ATOM 570 N N . ASN A 1 72 ? 2.143 -7.271 11.982 1.00 69.31 72 ASN A N 1
ATOM 571 C CA . ASN A 1 72 ? 3.479 -7.384 12.524 1.00 69.31 72 ASN A CA 1
ATOM 572 C C . ASN A 1 72 ? 3.617 -6.207 13.486 1.00 69.31 72 ASN A C 1
ATOM 574 O O . ASN A 1 72 ? 3.843 -5.081 13.0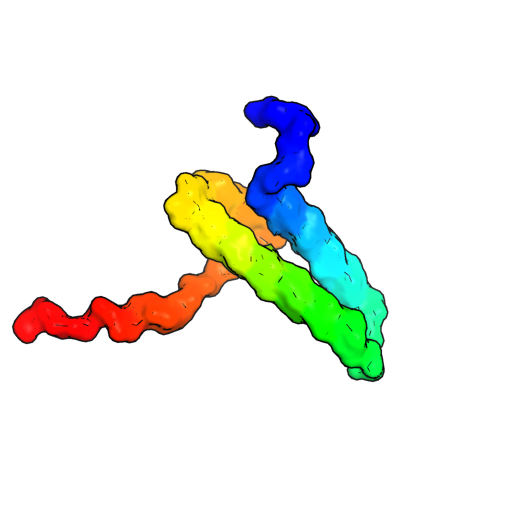19 1.00 69.31 72 ASN A O 1
ATOM 578 N N . PRO A 1 73 ? 3.437 -6.423 14.801 1.00 63.28 73 PRO A N 1
ATOM 579 C CA . PRO A 1 73 ? 3.641 -5.363 15.767 1.00 63.28 73 PRO A CA 1
ATOM 580 C C . PRO A 1 73 ? 5.084 -4.884 15.612 1.00 63.28 73 PRO A C 1
ATOM 582 O O . PRO A 1 73 ? 6.026 -5.669 15.726 1.00 63.28 73 PRO A O 1
ATOM 585 N N . ASP A 1 74 ? 5.257 -3.605 15.263 1.00 60.78 74 ASP A N 1
ATOM 586 C CA . ASP A 1 74 ? 6.583 -3.004 15.146 1.00 60.78 74 ASP A CA 1
ATOM 587 C C . ASP A 1 74 ? 7.367 -3.320 16.429 1.00 60.78 74 ASP A C 1
ATOM 589 O O . ASP A 1 74 ? 6.964 -2.958 17.535 1.00 60.78 74 ASP A O 1
ATOM 593 N N . HIS A 1 75 ? 8.509 -3.988 16.273 1.00 56.66 75 HIS A N 1
ATOM 594 C CA . HIS A 1 75 ? 9.400 -4.447 17.350 1.00 56.66 75 HIS A CA 1
ATOM 595 C C . HIS A 1 75 ? 9.958 -3.297 18.208 1.00 56.66 75 HIS A C 1
ATOM 597 O O . HIS A 1 75 ? 10.579 -3.529 19.241 1.00 56.66 75 HIS A O 1
ATOM 603 N N . ILE A 1 76 ? 9.672 -2.050 17.828 1.00 53.56 76 ILE A N 1
ATOM 604 C CA . ILE A 1 76 ? 10.016 -0.831 18.561 1.00 53.56 76 ILE A CA 1
ATOM 605 C C . ILE A 1 76 ? 9.204 -0.703 19.874 1.00 53.56 76 ILE A C 1
ATOM 607 O O . ILE A 1 76 ? 9.577 0.070 20.749 1.00 53.56 76 ILE A O 1
ATOM 611 N N . TYR A 1 77 ? 8.156 -1.514 20.087 1.00 50.66 77 TYR A N 1
ATOM 612 C CA . TYR A 1 77 ? 7.447 -1.585 21.377 1.00 50.66 77 TYR A CA 1
ATOM 613 C C . TYR A 1 77 ? 8.023 -2.602 22.377 1.00 50.66 77 TYR A C 1
ATOM 615 O O . TYR A 1 77 ? 7.627 -2.583 23.538 1.00 50.66 77 TYR A O 1
ATOM 623 N N . ARG A 1 78 ? 8.987 -3.452 21.988 1.00 51.56 78 ARG A N 1
ATOM 624 C CA . ARG A 1 78 ? 9.608 -4.419 22.919 1.00 51.56 78 ARG A CA 1
ATOM 625 C C . ARG A 1 78 ? 10.660 -3.786 23.847 1.00 51.56 78 ARG A C 1
ATOM 627 O O . ARG A 1 78 ? 11.101 -4.429 24.788 1.00 51.56 78 ARG A O 1
ATOM 634 N N . ALA A 1 79 ? 11.044 -2.528 23.618 1.00 51.91 79 ALA A N 1
ATOM 635 C CA . ALA A 1 79 ? 12.146 -1.868 24.328 1.00 51.91 79 ALA A CA 1
ATOM 636 C C . ALA A 1 79 ? 11.723 -0.911 25.468 1.00 51.91 79 ALA A C 1
ATOM 638 O O . ALA A 1 79 ? 12.561 -0.166 25.964 1.00 51.91 79 ALA A O 1
ATOM 639 N N . ARG A 1 80 ? 10.447 -0.888 25.892 1.00 53.00 80 ARG A N 1
ATOM 640 C CA . ARG A 1 80 ? 9.974 -0.023 27.004 1.00 53.00 80 ARG A CA 1
ATOM 641 C C . ARG A 1 80 ? 9.220 -0.745 28.126 1.00 53.00 80 ARG A C 1
ATOM 643 O O . ARG A 1 80 ? 8.641 -0.090 28.981 1.00 53.00 80 ARG A O 1
ATOM 650 N N . SER A 1 81 ? 9.260 -2.072 28.164 1.00 51.53 81 SER A N 1
ATOM 651 C CA . SER A 1 81 ? 8.795 -2.872 29.306 1.00 51.53 81 SER A CA 1
ATOM 652 C C . SER A 1 81 ? 9.991 -3.537 29.996 1.00 51.53 81 SER A C 1
ATOM 654 O O . SER A 1 81 ? 10.068 -4.760 30.088 1.00 51.53 81 SER A O 1
ATOM 656 N N . GLY A 1 82 ? 10.973 -2.723 30.387 1.00 51.97 82 GLY A N 1
ATOM 657 C CA . GLY A 1 82 ? 12.100 -3.132 31.219 1.00 51.97 82 GLY A CA 1
ATOM 658 C C . GLY A 1 82 ? 11.852 -2.701 32.661 1.00 51.97 82 GLY A C 1
ATOM 659 O O . GLY A 1 82 ? 11.892 -1.511 32.945 1.00 51.97 82 GLY A O 1
ATOM 660 N N . THR A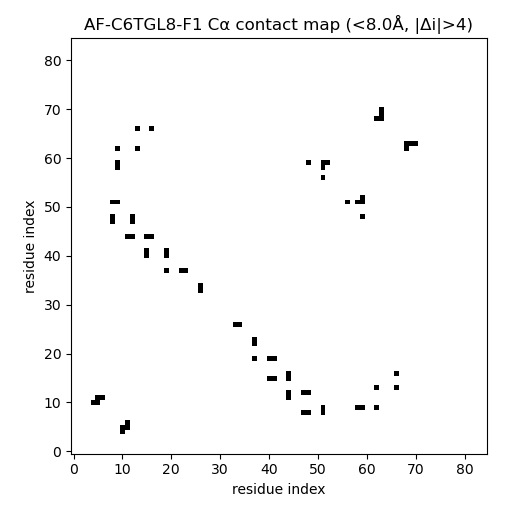 1 83 ? 11.569 -3.691 33.512 1.00 54.31 83 THR A N 1
ATOM 661 C CA . THR A 1 83 ? 11.793 -3.724 34.971 1.00 54.31 83 THR A CA 1
ATOM 662 C C . THR A 1 83 ? 11.162 -2.609 35.816 1.00 54.31 83 THR A C 1
ATOM 664 O O . THR A 1 83 ? 11.816 -1.632 36.167 1.00 54.31 83 THR A O 1
ATOM 667 N N . ALA A 1 84 ? 9.910 -2.822 36.231 1.00 51.72 84 ALA A N 1
ATOM 668 C CA . ALA A 1 84 ? 9.416 -2.334 37.517 1.00 51.72 84 ALA A CA 1
ATOM 669 C C . ALA A 1 84 ? 9.398 -3.522 38.489 1.00 51.72 84 ALA A C 1
ATOM 671 O O . ALA A 1 84 ? 8.414 -4.256 38.562 1.00 51.72 84 ALA A O 1
ATOM 672 N N . THR A 1 85 ? 10.519 -3.774 39.157 1.00 52.62 85 THR A N 1
ATOM 673 C CA . THR A 1 85 ? 10.604 -4.525 40.418 1.00 52.62 85 THR A CA 1
ATOM 674 C C . THR A 1 85 ? 11.835 -4.029 41.153 1.00 52.62 85 THR A C 1
ATOM 676 O O . THR A 1 85 ? 12.877 -3.890 40.473 1.00 52.62 85 THR A O 1
#

InterPro domains:
  IPR000589 Small ribosomal subunit protein uS15 [PF00312] (2-70)
  IPR000589 Small ribosomal subunit protein uS15 [SM01387] (1-70)
  IPR000589 Small ribosomal subunit protein uS15 [cd00353] (1-68)
  IPR005290 Small ribosomal subunit protein uS15, bacteria [TIGR00952] (2-71)
  IPR009068 uS15/NS1, RNA-binding domain superfamily [SSF47060] (2-71)

pLDDT: mean 81.1, std 15.41, range [44.47, 94.38]

Solvent-accessible surface area (backbone atoms only — not comparable to full-atom values): 5329 Å² total; per-residue (Å²): 138,68,98,78,58,83,78,42,64,66,52,54,40,51,54,49,50,55,51,48,57,54,49,63,73,74,60,53,96,83,48,61,67,61,48,53,51,50,50,52,50,54,51,51,42,52,53,46,50,55,48,32,56,74,77,37,55,67,60,34,52,50,50,31,66,75,70,71,52,80,88,69,82,66,71,80,67,73,78,76,80,76,79,96,124

Mean predicted aligned error: 8.56 Å

Radius of gyration: 16.06 Å; Cα contacts (8 Å, |Δi|>4): 38; chains: 1; bounding box: 38×21×54 Å

Foldseek 3Di:
DDPPPCPDLLNLLVVLLVVLVVLVVVDDPPPPPSVVVSVVSVVVSVVSLVVCVVVPVVSSVVSCVVSVPDDDPPCVVVPPPPDDD